Protein AF-A0A519RBK8-F1 (afdb_monomer_lite)

Radius of gyration: 12.42 Å; chains: 1; bounding box: 35×22×35 Å

Sequence (68 aa):
KDKPILGLTVIKDLKKEGNEYNGGHILDPKHGKLYKCYINLEGEDKLKIRGYIGISLFGRTQYWHRVK

Foldseek 3Di:
DPDDPPPDDQKDDWDDDPQKTAPIWGAPPVVRDIFGWMWGDDPDFKIWIWTADPDSVHTDIDIDGHDD

Secondary structure (DSSP, 8-state):
--S-STT---EE--EEETTEEEEEEEEETTTTEEEEEEEEEETTTEEEEEEESSSTTSEEEEEEE---

Structure (mmCIF, N/CA/C/O backbone):
data_AF-A0A519RBK8-F1
#
_entry.id   AF-A0A519RBK8-F1
#
loop_
_atom_site.group_PDB
_atom_site.id
_atom_site.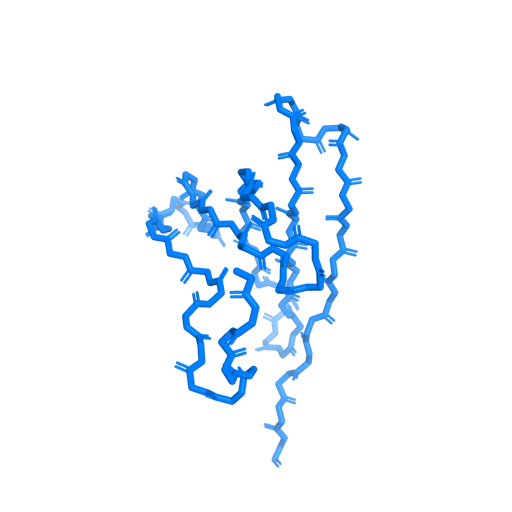type_symbol
_atom_site.label_atom_id
_atom_site.label_alt_id
_atom_site.label_comp_id
_atom_site.label_asym_id
_atom_site.label_entity_id
_atom_site.label_seq_id
_atom_site.pdbx_PDB_ins_code
_atom_site.Cartn_x
_atom_site.Cartn_y
_atom_site.Cartn_z
_atom_site.occupancy
_atom_site.B_iso_or_equiv
_atom_site.auth_seq_id
_atom_site.auth_comp_id
_atom_site.auth_asym_id
_atom_site.auth_atom_id
_atom_site.pdbx_PDB_model_num
ATOM 1 N N . LYS A 1 1 ? 5.656 -6.335 -15.741 1.00 63.81 1 LYS A N 1
ATOM 2 C CA . LYS A 1 1 ? 5.273 -5.580 -16.952 1.00 63.81 1 LYS A CA 1
ATOM 3 C C . LYS A 1 1 ? 4.459 -6.534 -17.823 1.00 63.81 1 LYS A C 1
ATOM 5 O O . LYS A 1 1 ? 4.721 -7.727 -17.715 1.00 63.81 1 LYS A O 1
ATOM 10 N N . ASP A 1 2 ? 3.434 -6.058 -18.529 1.00 80.44 2 ASP A N 1
ATOM 11 C CA . ASP A 1 2 ? 2.669 -6.864 -19.506 1.00 80.44 2 ASP A CA 1
ATOM 12 C C . ASP A 1 2 ? 1.811 -8.008 -18.921 1.00 80.44 2 ASP A C 1
ATOM 14 O O . ASP A 1 2 ? 1.465 -8.964 -19.607 1.00 80.44 2 ASP A O 1
ATOM 18 N N . LYS A 1 3 ? 1.431 -7.901 -17.639 1.00 82.31 3 LYS A N 1
ATOM 19 C CA . LYS A 1 3 ? 0.414 -8.771 -17.026 1.00 82.31 3 LYS A CA 1
ATOM 20 C C . LYS A 1 3 ? -0.957 -8.088 -17.083 1.00 82.31 3 LYS A C 1
ATOM 22 O O . LYS A 1 3 ? -0.994 -6.858 -16.984 1.00 82.31 3 LYS A O 1
ATOM 27 N N . PRO A 1 4 ? -2.066 -8.847 -17.176 1.00 89.31 4 PRO A N 1
ATOM 28 C CA . PRO A 1 4 ? -3.402 -8.289 -17.007 1.00 89.31 4 PRO A CA 1
ATOM 29 C C . PRO A 1 4 ? -3.491 -7.485 -15.709 1.00 89.31 4 PRO A C 1
ATOM 31 O O . PRO A 1 4 ? -3.011 -7.928 -14.666 1.00 89.31 4 PRO A O 1
ATOM 34 N N . ILE A 1 5 ? -4.081 -6.292 -15.783 1.00 88.75 5 ILE A N 1
ATOM 35 C CA . ILE A 1 5 ? -4.276 -5.435 -14.606 1.00 88.75 5 ILE A CA 1
ATOM 36 C C . ILE A 1 5 ? -5.291 -6.072 -13.655 1.00 88.75 5 ILE A C 1
ATOM 38 O O . ILE A 1 5 ? -5.095 -6.086 -12.442 1.00 88.75 5 ILE A O 1
ATOM 42 N N . LEU A 1 6 ? -6.372 -6.620 -14.212 1.00 91.00 6 LEU A N 1
ATOM 43 C CA . LEU A 1 6 ? -7.391 -7.310 -13.438 1.00 91.00 6 LEU A CA 1
ATOM 44 C C . LEU A 1 6 ? -6.819 -8.607 -12.851 1.00 91.00 6 LEU A C 1
ATOM 46 O O . LEU A 1 6 ? -6.215 -9.404 -13.565 1.00 91.00 6 LEU A O 1
ATOM 50 N N . GLY A 1 7 ? -7.013 -8.802 -11.546 1.00 91.88 7 GLY A N 1
ATOM 51 C CA . GLY A 1 7 ? -6.480 -9.951 -10.806 1.00 91.88 7 GLY A CA 1
ATOM 52 C C . GLY A 1 7 ? -5.015 -9.811 -10.376 1.00 91.88 7 GLY A C 1
ATOM 53 O O . GLY A 1 7 ? -4.485 -10.708 -9.724 1.00 91.88 7 GLY A O 1
ATOM 54 N N . LEU A 1 8 ? -4.348 -8.696 -10.695 1.00 92.38 8 LEU A N 1
ATOM 55 C CA . LEU A 1 8 ? -2.968 -8.467 -10.281 1.00 92.38 8 LEU A CA 1
ATOM 56 C C . LEU A 1 8 ? -2.889 -8.075 -8.800 1.00 92.38 8 LEU A C 1
ATOM 58 O O . LEU A 1 8 ? -3.447 -7.064 -8.375 1.00 92.38 8 LEU A O 1
ATOM 62 N N . THR A 1 9 ? -2.106 -8.817 -8.020 1.00 93.25 9 THR A N 1
ATOM 63 C CA . THR A 1 9 ? -1.729 -8.400 -6.664 1.00 93.25 9 THR A CA 1
ATOM 64 C C . THR A 1 9 ? -0.780 -7.204 -6.737 1.00 93.25 9 THR A C 1
ATOM 66 O O . THR A 1 9 ? 0.402 -7.353 -7.050 1.00 93.25 9 THR A O 1
ATOM 69 N N . VAL A 1 10 ? -1.302 -6.009 -6.455 1.00 94.69 10 VAL A N 1
ATOM 70 C CA . VAL A 1 10 ? -0.528 -4.756 -6.494 1.00 94.69 10 VAL A CA 1
ATOM 71 C C . VAL A 1 10 ? 0.045 -4.347 -5.143 1.00 94.69 10 VAL A C 1
ATOM 73 O O . VAL A 1 10 ? 0.981 -3.562 -5.120 1.00 94.69 10 VAL A O 1
ATOM 76 N N . ILE A 1 11 ? -0.468 -4.871 -4.030 1.00 96.44 11 ILE A N 1
ATOM 77 C CA . ILE A 1 11 ? 0.011 -4.566 -2.676 1.00 96.44 11 ILE A CA 1
ATOM 78 C C . ILE A 1 11 ? 0.234 -5.878 -1.930 1.00 96.44 11 ILE A C 1
ATOM 80 O O . ILE A 1 11 ? -0.608 -6.774 -2.000 1.00 96.44 11 ILE A O 1
ATOM 84 N N . LYS A 1 12 ? 1.361 -5.996 -1.226 1.00 96.62 12 LYS A N 1
ATOM 85 C CA . LYS A 1 12 ? 1.715 -7.191 -0.449 1.00 96.62 12 LYS A CA 1
ATOM 86 C C . LYS A 1 12 ? 2.603 -6.864 0.751 1.00 96.62 12 LYS A C 1
ATOM 88 O O . LYS A 1 12 ? 3.116 -5.752 0.862 1.00 96.62 12 LYS A O 1
ATOM 93 N N . ASP A 1 13 ? 2.794 -7.860 1.614 1.00 97.50 13 ASP A N 1
ATOM 94 C CA . ASP A 1 13 ? 3.742 -7.860 2.741 1.00 97.50 13 ASP A CA 1
ATOM 95 C C . ASP A 1 13 ? 3.451 -6.823 3.845 1.00 97.50 13 ASP A C 1
ATOM 97 O O . ASP A 1 13 ? 4.305 -6.538 4.682 1.00 97.50 13 ASP A O 1
ATOM 101 N N . LEU A 1 14 ? 2.235 -6.270 3.869 1.00 97.38 14 LEU A N 1
ATOM 102 C CA . LEU A 1 14 ? 1.787 -5.359 4.918 1.00 97.38 14 LEU A CA 1
ATOM 103 C C . LEU A 1 14 ? 1.658 -6.079 6.263 1.00 97.38 14 LEU A C 1
ATOM 105 O O . LEU A 1 14 ? 1.102 -7.174 6.348 1.00 97.38 14 LEU A O 1
ATOM 109 N N . LYS A 1 15 ? 2.096 -5.409 7.327 1.00 97.62 15 LYS A N 1
ATOM 110 C CA . LYS A 1 15 ? 1.930 -5.834 8.718 1.00 97.62 15 LYS A CA 1
ATOM 111 C C . LYS A 1 15 ? 1.174 -4.768 9.490 1.00 97.62 15 LYS A C 1
ATOM 113 O O . LYS A 1 15 ? 1.447 -3.584 9.325 1.00 97.62 15 LYS A O 1
ATOM 118 N N . LYS A 1 16 ? 0.218 -5.188 10.317 1.00 96.50 16 LYS A N 1
ATOM 119 C CA . LYS A 1 16 ? -0.558 -4.274 11.156 1.00 96.50 16 LYS A CA 1
ATOM 120 C C . LYS A 1 16 ? 0.280 -3.814 12.348 1.00 96.50 16 LYS A C 1
ATOM 122 O O . LYS A 1 16 ? 0.758 -4.644 13.115 1.00 96.50 16 LYS A O 1
ATOM 127 N N . GLU A 1 17 ? 0.387 -2.506 12.520 1.00 95.06 17 GLU A N 1
ATOM 128 C CA . GLU A 1 17 ? 1.093 -1.828 13.603 1.00 95.06 17 GLU A CA 1
ATOM 129 C C . GLU A 1 17 ? 0.181 -0.721 14.156 1.00 95.06 17 GLU A C 1
ATOM 131 O O . GLU A 1 17 ? 0.061 0.375 13.606 1.00 95.06 17 GLU A O 1
ATOM 136 N N . GLY A 1 18 ? -0.545 -1.037 15.234 1.00 94.25 18 GLY A N 1
ATOM 137 C CA . GLY A 1 18 ? -1.574 -0.153 15.783 1.00 94.25 18 GLY A CA 1
ATOM 138 C C . GLY A 1 18 ? -2.707 0.098 14.782 1.00 94.25 18 GLY A C 1
ATOM 139 O O . GLY A 1 18 ? -3.428 -0.832 14.405 1.00 94.25 18 GLY A O 1
ATOM 140 N N . ASN A 1 19 ? -2.852 1.356 14.364 1.00 91.62 19 ASN A N 1
ATOM 141 C CA . ASN A 1 19 ? -3.871 1.794 13.403 1.00 91.62 19 ASN A CA 1
ATOM 142 C C . ASN A 1 19 ? -3.365 1.815 11.951 1.00 91.62 19 ASN A C 1
ATOM 144 O O . ASN A 1 19 ? -4.148 2.051 11.035 1.00 91.62 19 ASN A O 1
ATOM 148 N N . GLU A 1 20 ? 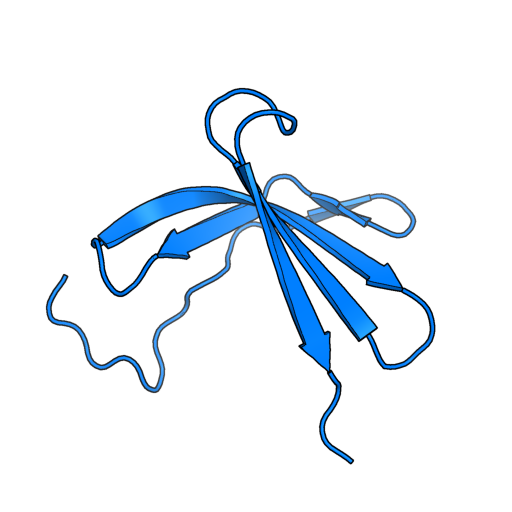-2.076 1.558 11.731 1.00 95.62 20 GLU A N 1
ATOM 149 C CA . GLU A 1 20 ? -1.459 1.553 10.408 1.00 95.62 20 GLU A CA 1
ATOM 150 C C . GLU A 1 20 ? -1.122 0.122 9.969 1.00 95.62 20 GLU A C 1
ATOM 152 O O . GLU A 1 20 ? -0.912 -0.777 10.782 1.00 95.62 20 GLU A O 1
ATOM 157 N N . TYR A 1 21 ? -1.058 -0.097 8.661 1.00 97.69 21 TYR A N 1
ATOM 158 C CA . TYR A 1 21 ? -0.399 -1.245 8.060 1.00 97.69 21 TYR A CA 1
ATOM 159 C C . TYR A 1 21 ? 0.882 -0.769 7.379 1.00 97.69 21 TYR A C 1
ATOM 161 O O . TYR A 1 21 ? 0.815 0.044 6.459 1.00 97.69 21 TYR A O 1
ATOM 169 N N . ASN A 1 22 ? 2.039 -1.275 7.789 1.00 96.25 22 ASN A N 1
ATOM 170 C CA . ASN A 1 22 ? 3.347 -0.821 7.312 1.00 96.25 22 ASN A CA 1
ATOM 171 C C . ASN A 1 22 ? 4.218 -2.006 6.847 1.00 96.25 22 ASN A C 1
ATOM 173 O O . ASN A 1 22 ? 3.778 -3.156 6.842 1.00 96.25 22 ASN A O 1
ATOM 177 N N . GLY A 1 23 ? 5.432 -1.729 6.369 1.00 95.56 23 GLY A N 1
ATOM 178 C CA . GLY A 1 23 ? 6.395 -2.721 5.879 1.00 95.56 23 GLY A CA 1
ATOM 179 C C . GLY A 1 23 ? 6.061 -3.319 4.509 1.00 95.56 23 GLY A C 1
ATOM 180 O O . GLY A 1 23 ? 6.810 -4.160 4.012 1.00 95.56 23 GLY A O 1
ATOM 181 N N . GLY A 1 24 ? 4.961 -2.882 3.892 1.00 97.12 24 GLY A N 1
ATOM 182 C CA . GLY A 1 24 ? 4.465 -3.434 2.643 1.00 97.12 24 GLY A CA 1
ATOM 183 C C . GLY A 1 24 ? 5.158 -2.879 1.407 1.00 97.12 24 GLY A C 1
ATOM 184 O O . GLY A 1 24 ? 5.952 -1.934 1.453 1.00 97.12 24 GLY A O 1
ATOM 185 N N . HIS A 1 25 ? 4.796 -3.464 0.270 1.00 97.19 25 HIS A N 1
ATOM 186 C CA . HIS A 1 25 ? 5.241 -3.029 -1.043 1.00 97.19 25 HIS A CA 1
ATOM 187 C C . HIS A 1 25 ? 4.063 -2.834 -1.993 1.00 97.19 25 HIS A C 1
ATOM 189 O O . HIS A 1 25 ? 3.156 -3.666 -2.028 1.00 97.19 25 HIS A O 1
ATOM 195 N N . ILE A 1 26 ? 4.120 -1.774 -2.802 1.00 96.31 26 ILE A N 1
ATOM 196 C CA . ILE A 1 26 ? 3.156 -1.480 -3.863 1.00 96.31 26 ILE A CA 1
ATOM 197 C C . ILE A 1 26 ? 3.826 -1.532 -5.237 1.00 96.31 26 ILE A C 1
ATOM 199 O O . ILE A 1 26 ? 4.850 -0.889 -5.478 1.00 96.31 26 ILE A O 1
ATOM 203 N N . LEU A 1 27 ? 3.248 -2.317 -6.139 1.00 94.25 27 LEU A N 1
ATOM 204 C CA . LEU A 1 27 ? 3.617 -2.392 -7.543 1.00 94.25 27 LEU A CA 1
ATOM 205 C C . LEU A 1 27 ? 2.878 -1.295 -8.305 1.00 94.25 27 LEU A C 1
ATOM 207 O O . LEU A 1 27 ? 1.652 -1.267 -8.322 1.00 94.25 27 LEU A O 1
ATOM 211 N N . ASP A 1 28 ? 3.622 -0.437 -8.993 1.00 90.75 28 ASP A N 1
ATOM 212 C CA . ASP A 1 28 ? 3.083 0.395 -10.060 1.00 90.75 28 ASP A CA 1
ATOM 213 C C . ASP A 1 28 ? 2.925 -0.479 -11.314 1.00 90.75 28 ASP A C 1
ATOM 215 O O . ASP A 1 28 ? 3.933 -0.855 -11.927 1.00 90.75 28 ASP A O 1
ATOM 219 N N . PRO A 1 29 ? 1.690 -0.826 -11.717 1.00 87.12 29 PRO A N 1
ATOM 220 C CA . PRO A 1 29 ? 1.480 -1.739 -12.830 1.00 87.12 29 PRO A CA 1
ATOM 221 C C . PRO A 1 29 ? 1.804 -1.098 -14.186 1.00 87.12 29 PRO A C 1
ATOM 223 O O . PRO A 1 29 ? 2.1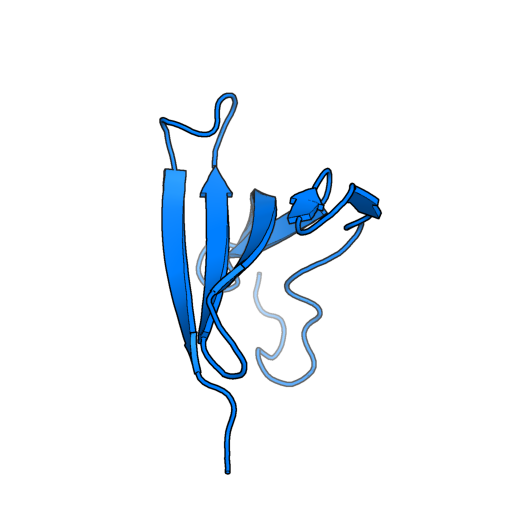16 -1.820 -15.132 1.00 87.12 29 PRO A O 1
ATOM 226 N N . LYS A 1 30 ? 1.789 0.241 -14.282 1.00 86.31 30 LYS A N 1
ATOM 227 C CA . LYS A 1 30 ? 2.097 0.980 -15.513 1.00 86.31 30 LYS A CA 1
ATOM 228 C C . LYS A 1 30 ? 3.591 0.934 -15.821 1.00 86.31 30 LYS A C 1
ATOM 230 O O . LYS A 1 30 ? 3.977 0.769 -16.975 1.00 86.31 30 LYS A O 1
ATOM 235 N N . HIS A 1 31 ? 4.431 1.056 -14.794 1.00 87.00 31 HIS A N 1
ATOM 236 C CA . HIS A 1 31 ? 5.889 1.100 -14.960 1.00 87.00 31 HIS A CA 1
ATOM 237 C C . HIS A 1 31 ? 6.599 -0.193 -14.532 1.00 87.00 31 HIS A C 1
ATOM 239 O O . HIS A 1 31 ? 7.783 -0.362 -14.815 1.00 87.00 31 HIS A O 1
ATOM 245 N N . GLY A 1 32 ? 5.897 -1.113 -13.864 1.00 88.88 32 GLY A N 1
ATOM 246 C CA . GLY A 1 32 ? 6.453 -2.365 -13.350 1.00 88.88 32 GLY A CA 1
ATOM 247 C C . GLY A 1 32 ? 7.413 -2.183 -12.172 1.00 88.88 32 GLY A C 1
ATOM 248 O O . GLY A 1 32 ? 8.242 -3.059 -11.936 1.00 88.88 32 GLY A O 1
ATOM 249 N N . LYS A 1 33 ? 7.340 -1.050 -11.464 1.00 90.75 33 LYS A N 1
ATOM 250 C CA . LYS A 1 33 ? 8.247 -0.706 -10.359 1.00 90.75 33 LYS A CA 1
ATOM 251 C C . LYS A 1 33 ? 7.606 -1.000 -9.009 1.00 90.75 33 LYS A C 1
ATOM 253 O O . LYS A 1 33 ? 6.417 -0.764 -8.830 1.00 90.75 33 LYS A O 1
ATOM 258 N N . LEU A 1 34 ? 8.411 -1.487 -8.069 1.00 93.75 34 LEU A N 1
ATOM 259 C CA . LEU A 1 34 ? 7.988 -1.781 -6.704 1.00 93.75 34 LEU A CA 1
ATOM 260 C C . LEU A 1 34 ? 8.457 -0.669 -5.760 1.00 93.75 34 LEU A C 1
ATOM 262 O O . LEU A 1 34 ? 9.617 -0.260 -5.806 1.00 93.75 34 LEU A O 1
ATOM 266 N N . TYR A 1 35 ? 7.561 -0.202 -4.900 1.00 95.62 35 TYR A N 1
ATOM 267 C CA . TYR A 1 35 ? 7.807 0.855 -3.922 1.00 95.62 35 TYR A CA 1
ATOM 268 C C . TYR A 1 35 ? 7.484 0.352 -2.522 1.00 95.62 35 TYR A C 1
ATOM 270 O O . TYR A 1 35 ? 6.600 -0.488 -2.373 1.00 95.62 35 TYR A O 1
ATOM 278 N N . LYS A 1 36 ? 8.148 0.887 -1.492 1.00 97.25 36 LYS A N 1
ATOM 279 C CA . LYS A 1 36 ? 7.701 0.670 -0.108 1.00 97.25 36 LYS A CA 1
ATOM 280 C C . LYS A 1 36 ? 6.359 1.363 0.084 1.00 97.25 36 LYS A C 1
ATOM 282 O O . LYS A 1 36 ? 6.136 2.421 -0.509 1.00 97.25 36 LYS A O 1
ATOM 287 N N . CYS A 1 37 ? 5.478 0.800 0.899 1.00 98.06 37 CYS A N 1
ATOM 288 C CA . CYS A 1 37 ? 4.222 1.451 1.224 1.00 98.06 37 CYS A CA 1
ATOM 289 C C . CYS A 1 37 ? 3.734 1.199 2.645 1.00 98.06 37 CYS A C 1
ATOM 291 O O . CYS A 1 37 ? 3.986 0.148 3.233 1.00 98.06 37 CYS A O 1
ATOM 293 N N . TYR A 1 38 ? 2.942 2.152 3.125 1.00 97.88 38 TYR A N 1
ATOM 294 C CA . TYR A 1 38 ? 2.064 1.975 4.272 1.00 97.88 38 TYR A CA 1
ATOM 295 C C . TYR A 1 38 ? 0.627 2.348 3.895 1.00 97.88 38 TYR A C 1
ATOM 297 O O . TYR A 1 38 ? 0.383 3.078 2.923 1.00 97.88 38 TYR A O 1
ATOM 305 N N . ILE A 1 39 ? -0.320 1.839 4.674 1.00 97.94 39 ILE A N 1
ATOM 306 C CA . ILE A 1 39 ? -1.748 2.080 4.532 1.00 97.94 39 ILE A CA 1
ATOM 307 C C . ILE A 1 39 ? -2.329 2.471 5.883 1.00 97.94 39 ILE A C 1
ATOM 309 O O . ILE A 1 39 ? -2.082 1.806 6.882 1.00 97.94 39 ILE A O 1
ATOM 313 N N . ASN A 1 40 ? -3.154 3.511 5.891 1.00 97.38 40 ASN A N 1
ATOM 314 C CA . ASN A 1 40 ? -3.923 3.916 7.058 1.00 97.38 40 ASN A CA 1
ATOM 315 C C . ASN A 1 40 ? -5.393 4.100 6.666 1.00 97.38 40 ASN A C 1
ATOM 317 O O . ASN A 1 40 ? -5.688 4.621 5.588 1.00 97.38 40 ASN A O 1
ATOM 321 N N . LEU A 1 41 ? -6.310 3.676 7.530 1.00 96.62 41 LEU A N 1
ATOM 322 C CA . LEU A 1 41 ? -7.732 3.934 7.353 1.00 96.62 41 LEU A CA 1
ATOM 323 C C . LEU A 1 41 ? -8.083 5.272 8.030 1.00 96.62 41 LEU A C 1
ATOM 325 O O . LEU A 1 41 ? -7.943 5.429 9.239 1.00 96.62 41 LEU A O 1
ATOM 329 N N . GLU A 1 42 ? -8.513 6.250 7.236 1.00 95.81 42 GLU A N 1
ATOM 330 C CA . GLU A 1 42 ? -8.956 7.569 7.694 1.00 95.81 42 GLU A CA 1
ATOM 331 C C . GLU A 1 42 ? -10.487 7.574 7.830 1.00 95.81 42 GLU A C 1
ATOM 333 O O . GLU A 1 42 ? -11.211 7.726 6.846 1.00 95.81 42 GLU 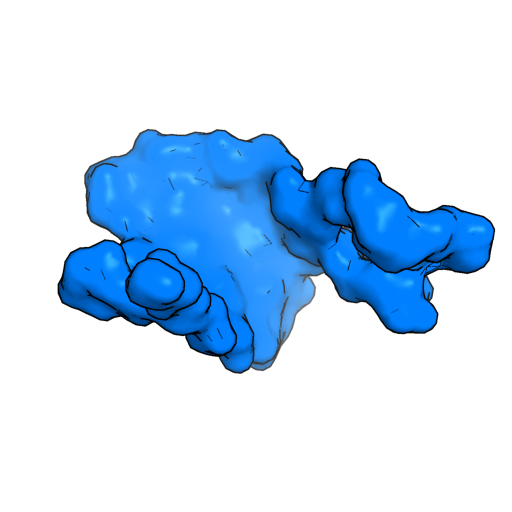A O 1
ATOM 338 N N . GLY A 1 43 ? -11.001 7.402 9.049 1.00 94.56 43 GLY A N 1
ATOM 339 C CA . GLY A 1 43 ? -12.441 7.211 9.270 1.00 94.56 43 GLY A CA 1
ATOM 340 C C . GLY A 1 43 ? -12.881 5.791 8.898 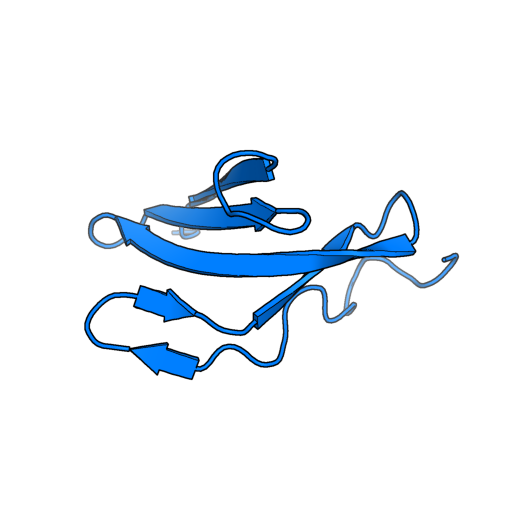1.00 94.56 43 GLY A C 1
ATOM 341 O O . GLY A 1 43 ? -12.117 4.852 9.077 1.00 94.56 43 GLY A O 1
ATOM 342 N N . GLU A 1 44 ? -14.103 5.610 8.395 1.00 94.31 44 GLU A N 1
ATOM 343 C CA . GLU A 1 44 ? -14.647 4.265 8.108 1.00 94.31 44 GLU A CA 1
ATOM 344 C C . GLU A 1 44 ? -14.453 3.823 6.642 1.00 94.31 44 GLU A C 1
ATOM 346 O O . GLU A 1 44 ? -14.284 2.631 6.348 1.00 94.31 44 GLU A O 1
ATOM 351 N N . ASP A 1 45 ? -14.396 4.798 5.727 1.00 96.75 45 ASP A N 1
ATOM 352 C CA . ASP A 1 45 ? -14.564 4.568 4.284 1.00 96.75 45 ASP A CA 1
ATOM 353 C C . ASP A 1 45 ? -13.464 5.160 3.397 1.00 96.75 45 ASP A C 1
ATOM 355 O O . ASP A 1 45 ? -13.538 5.055 2.170 1.00 96.75 45 ASP A O 1
ATOM 359 N N . LYS A 1 46 ? -12.433 5.783 3.977 1.00 97.62 46 LYS A N 1
ATOM 360 C CA . LYS A 1 46 ? -11.348 6.410 3.215 1.00 97.62 46 LYS A CA 1
ATOM 361 C C . LYS A 1 46 ? -10.014 5.765 3.560 1.00 97.62 46 LYS A C 1
ATOM 363 O O . LYS A 1 46 ? -9.471 5.940 4.643 1.00 97.62 46 LYS A O 1
ATOM 368 N N . LEU A 1 47 ? -9.457 5.031 2.609 1.00 97.38 47 LEU A N 1
ATOM 369 C CA . LEU A 1 47 ? -8.176 4.357 2.753 1.00 97.38 47 LEU A CA 1
ATOM 370 C C . LEU A 1 47 ? -7.063 5.231 2.173 1.00 97.38 47 LEU A C 1
ATOM 372 O O . LEU A 1 47 ? -7.053 5.526 0.977 1.00 97.38 47 LEU A O 1
ATOM 376 N N . LYS A 1 48 ? -6.108 5.633 3.009 1.00 97.88 48 LYS A N 1
ATOM 377 C CA . LYS A 1 48 ? -4.883 6.318 2.595 1.00 97.88 48 LYS A CA 1
ATOM 378 C C . LYS A 1 48 ? -3.804 5.295 2.287 1.00 97.88 48 LYS A C 1
ATOM 380 O O . LYS A 1 48 ? -3.441 4.499 3.144 1.00 97.88 48 LYS A O 1
ATOM 385 N N . ILE A 1 49 ? -3.232 5.373 1.093 1.00 97.62 49 ILE A N 1
ATOM 386 C CA . ILE A 1 49 ? -2.150 4.502 0.632 1.00 97.62 49 ILE A CA 1
ATOM 387 C C . ILE A 1 49 ? -0.969 5.393 0.267 1.00 97.62 49 ILE A C 1
ATOM 389 O O . ILE A 1 49 ? -1.080 6.238 -0.622 1.00 97.62 49 ILE A O 1
ATOM 393 N N . ARG A 1 50 ? 0.175 5.227 0.932 1.00 97.50 50 ARG A N 1
ATOM 394 C CA . ARG A 1 50 ? 1.402 5.977 0.627 1.00 97.50 50 ARG A CA 1
ATOM 395 C C . ARG A 1 50 ? 2.444 5.034 0.050 1.00 97.50 50 ARG A C 1
ATOM 397 O O . ARG A 1 50 ? 2.922 4.168 0.768 1.00 97.50 50 ARG A O 1
ATOM 404 N N . GLY A 1 51 ? 2.844 5.246 -1.202 1.00 96.94 51 GLY A N 1
ATOM 405 C CA . GLY A 1 51 ? 4.005 4.591 -1.815 1.00 96.94 51 GLY A CA 1
ATOM 406 C C . GLY A 1 51 ? 5.216 5.526 -1.852 1.00 96.94 51 GLY A C 1
ATOM 407 O O . GLY A 1 51 ? 5.052 6.714 -2.132 1.00 96.94 51 GLY A O 1
ATOM 408 N N . TYR A 1 52 ? 6.424 5.035 -1.574 1.00 96.19 52 TYR A N 1
ATOM 409 C CA . TYR A 1 52 ? 7.637 5.860 -1.498 1.00 96.19 52 TYR A CA 1
ATOM 410 C C . TYR A 1 52 ? 8.934 5.106 -1.839 1.00 96.19 52 TYR A C 1
ATOM 412 O O . TYR A 1 52 ? 8.990 3.873 -1.825 1.00 96.19 52 TYR A O 1
ATOM 420 N N . ILE A 1 53 ? 9.992 5.868 -2.142 1.00 92.19 53 ILE A N 1
ATOM 421 C CA . ILE A 1 53 ? 11.353 5.373 -2.401 1.00 92.19 53 ILE A CA 1
ATOM 422 C C . ILE A 1 53 ? 12.265 5.841 -1.264 1.00 92.19 53 ILE A C 1
ATOM 424 O O . ILE A 1 53 ? 12.377 7.037 -1.010 1.00 92.19 53 ILE A O 1
ATOM 428 N N . GLY A 1 54 ? 12.948 4.912 -0.591 1.00 87.62 54 GLY A N 1
ATOM 429 C CA . GLY A 1 54 ? 13.820 5.249 0.537 1.00 87.62 54 GLY A CA 1
ATOM 430 C C . GLY A 1 54 ? 13.010 5.690 1.758 1.00 87.62 54 GLY A C 1
ATOM 431 O O . GLY A 1 54 ? 12.557 4.831 2.515 1.00 87.62 54 GLY A O 1
ATOM 432 N N . ILE A 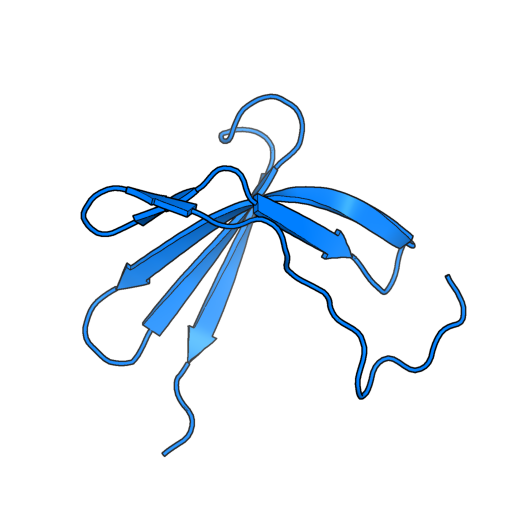1 55 ? 12.813 7.004 1.921 1.00 88.19 55 ILE A N 1
ATOM 433 C CA . ILE A 1 55 ? 12.025 7.610 3.008 1.00 88.19 55 ILE A CA 1
ATOM 434 C C . ILE A 1 55 ? 10.629 8.037 2.535 1.00 88.19 55 ILE A C 1
ATOM 436 O O . ILE A 1 55 ? 10.431 8.405 1.378 1.00 88.19 55 ILE A O 1
ATOM 440 N N . SER A 1 56 ? 9.653 8.032 3.446 1.00 84.12 56 SER A N 1
ATOM 441 C CA . SER A 1 56 ? 8.235 8.284 3.139 1.00 84.12 56 SER A CA 1
ATOM 442 C C . SER A 1 56 ? 7.939 9.679 2.581 1.00 84.12 56 SER A C 1
ATOM 444 O O . SER A 1 56 ? 6.918 9.866 1.907 1.00 84.12 56 SER A O 1
ATOM 446 N N . LEU A 1 57 ? 8.839 10.641 2.800 1.00 89.19 57 LEU A N 1
ATOM 447 C CA . LEU A 1 57 ? 8.750 11.995 2.259 1.00 89.19 57 LEU A CA 1
ATOM 448 C C . LEU A 1 57 ? 8.834 12.010 0.722 1.00 89.19 57 LEU A C 1
ATOM 450 O O . LEU A 1 57 ? 8.071 12.728 0.077 1.00 89.19 57 LEU A O 1
ATOM 454 N N . PHE A 1 58 ? 9.663 11.147 0.127 1.00 91.56 58 PHE A N 1
ATOM 455 C CA . PHE A 1 58 ? 9.824 11.029 -1.326 1.00 91.56 58 PHE A CA 1
ATOM 456 C C . PHE A 1 58 ? 8.896 9.954 -1.892 1.00 91.56 58 PHE A C 1
ATOM 458 O O . PHE A 1 58 ? 9.290 8.831 -2.219 1.00 91.56 58 PHE A O 1
ATOM 465 N N . GLY A 1 59 ? 7.617 10.304 -1.984 1.00 92.81 59 GLY A N 1
ATOM 466 C CA . GLY A 1 59 ? 6.575 9.379 -2.402 1.00 92.81 59 GLY A CA 1
ATOM 467 C C . GLY A 1 59 ? 5.296 10.062 -2.854 1.00 92.81 59 GLY A C 1
ATOM 468 O O . GLY A 1 59 ? 5.210 11.287 -2.952 1.00 92.81 59 GLY A O 1
ATOM 469 N N . ARG A 1 60 ? 4.277 9.247 -3.111 1.00 94.50 60 ARG A N 1
ATOM 470 C CA . ARG A 1 60 ? 2.939 9.681 -3.515 1.00 94.50 60 ARG A CA 1
ATOM 471 C C . ARG A 1 60 ? 1.888 9.027 -2.638 1.00 94.50 60 ARG A C 1
ATOM 473 O O . ARG A 1 60 ? 2.037 7.882 -2.216 1.00 94.50 60 ARG A O 1
ATOM 480 N N . THR A 1 61 ? 0.829 9.781 -2.374 1.00 96.69 61 THR A N 1
ATOM 481 C CA . THR A 1 61 ? -0.335 9.309 -1.627 1.00 96.69 61 THR A CA 1
ATOM 482 C C . THR A 1 61 ? -1.499 9.143 -2.588 1.00 96.69 61 THR A C 1
ATOM 484 O O . THR A 1 61 ? -1.768 10.052 -3.369 1.00 96.69 61 THR A O 1
ATOM 487 N N . GLN A 1 62 ? -2.194 8.017 -2.497 1.00 95.81 62 GLN A N 1
ATOM 488 C CA . GLN A 1 62 ? -3.474 7.789 -3.145 1.00 95.81 62 GLN A CA 1
ATOM 489 C C . GLN A 1 62 ? -4.538 7.546 -2.077 1.00 95.81 62 GLN A C 1
ATOM 491 O O . GLN A 1 62 ? -4.270 6.904 -1.063 1.00 95.81 62 GLN A O 1
ATOM 496 N N . TYR A 1 63 ? -5.744 8.047 -2.325 1.00 97.81 63 TYR A N 1
ATOM 497 C CA . TYR A 1 63 ? -6.917 7.719 -1.524 1.00 97.81 63 TYR A CA 1
ATOM 498 C C . TYR A 1 63 ? -7.819 6.774 -2.304 1.00 97.81 63 TYR A C 1
ATOM 500 O O . TYR A 1 63 ? -8.093 7.022 -3.483 1.00 97.81 63 TYR A O 1
ATOM 508 N N . TRP A 1 64 ? -8.246 5.697 -1.652 1.00 97.12 64 TRP A N 1
ATOM 509 C CA . TRP A 1 64 ? -9.302 4.810 -2.126 1.00 97.12 64 TRP A CA 1
ATOM 510 C C . TRP A 1 64 ? -10.528 4.986 -1.243 1.00 97.12 64 TRP A C 1
ATOM 512 O O . TRP A 1 64 ? -10.413 5.127 -0.027 1.00 97.12 64 TRP A O 1
ATOM 522 N N . HIS A 1 65 ? -11.696 4.976 -1.868 1.00 97.56 65 HIS A N 1
ATOM 523 C CA . HIS A 1 65 ? -12.971 5.102 -1.182 1.00 97.56 65 HIS A CA 1
ATOM 524 C C . HIS A 1 65 ? -13.677 3.753 -1.204 1.00 97.56 65 HIS A C 1
ATOM 526 O O . HIS A 1 65 ? -13.682 3.078 -2.237 1.00 97.56 65 HIS A O 1
ATOM 532 N N . ARG A 1 66 ? -14.250 3.354 -0.067 1.00 96.75 66 ARG A N 1
ATOM 533 C CA . ARG A 1 66 ? -15.073 2.148 0.012 1.00 96.75 66 ARG A CA 1
ATOM 534 C C . ARG A 1 66 ? -16.260 2.287 -0.946 1.00 96.75 66 ARG A C 1
ATOM 536 O O . ARG A 1 66 ? -16.930 3.318 -0.963 1.00 96.75 66 ARG A O 1
ATOM 543 N N . VAL A 1 67 ? -16.500 1.255 -1.752 1.00 96.06 67 VAL A N 1
ATOM 544 C CA . VAL A 1 67 ? -17.709 1.155 -2.582 1.00 96.06 67 VAL A CA 1
ATOM 545 C C . VAL A 1 67 ? -18.896 0.843 -1.666 1.00 96.06 67 VAL A C 1
ATOM 547 O O . VAL A 1 67 ? -18.745 0.040 -0.745 1.00 96.06 67 VAL A O 1
ATOM 550 N N . LYS A 1 68 ? -20.035 1.500 -1.896 1.00 88.81 68 LYS A N 1
ATOM 551 C CA . LYS A 1 68 ? -21.285 1.278 -1.157 1.00 88.81 68 LYS A CA 1
ATOM 552 C C . LYS A 1 68 ? -22.147 0.223 -1.833 1.00 88.81 68 LYS A C 1
ATOM 554 O O . LYS A 1 68 ? -22.127 0.192 -3.083 1.00 88.81 68 LYS A O 1
#

pLDDT: mean 93.46, std 5.5, range [63.81, 98.06]